Protein AF-A0A6I3CW17-F1 (afdb_monomer_lite)

pLDDT: mean 87.62, std 6.24, range [61.25, 93.5]

Radius of gyration: 11.28 Å; chains: 1; bounding box: 22×21×28 Å

Foldseek 3Di:
DDDPVVLVVCVVVVNKDADADPVPPCVVVCVVVVHPHHDIDD

Secondary structure (DSSP, 8-state):
---HHHHHHHHHTT--EEE--SSSTTHHHHHHTT---SEEE-

Structure (mmCIF, N/CA/C/O backbone):
data_AF-A0A6I3CW17-F1
#
_entry.id   AF-A0A6I3CW17-F1
#
loop_
_atom_site.group_PDB
_atom_site.id
_atom_site.type_symbol
_atom_site.label_atom_id
_atom_site.label_alt_id
_atom_site.label_comp_id
_atom_site.label_asym_id
_atom_site.label_entity_id
_atom_site.label_seq_id
_atom_site.pdbx_PDB_ins_code
_atom_site.Cartn_x
_atom_site.Cartn_y
_atom_site.Cartn_z
_atom_site.occupancy
_atom_site.B_iso_or_equiv
_atom_site.auth_seq_id
_atom_site.auth_comp_id
_atom_site.auth_asym_id
_atom_site.auth_atom_id
_atom_site.pdbx_PDB_model_num
ATOM 1 N N . VAL A 1 1 ? 8.993 2.618 -4.031 1.00 61.25 1 VAL A N 1
ATOM 2 C CA . VAL A 1 1 ? 9.232 2.634 -2.570 1.00 61.25 1 VAL A CA 1
ATOM 3 C C . VAL A 1 1 ? 8.412 3.786 -2.004 1.00 61.25 1 VAL A C 1
ATOM 5 O O . VAL A 1 1 ? 8.394 4.826 -2.651 1.00 61.25 1 VAL A O 1
ATOM 8 N N . ALA A 1 2 ? 7.636 3.583 -0.939 1.00 74.25 2 ALA A N 1
ATOM 9 C CA . ALA A 1 2 ? 6.844 4.654 -0.321 1.00 74.25 2 ALA A CA 1
ATOM 10 C C . ALA A 1 2 ? 7.655 5.357 0.782 1.00 74.25 2 ALA A C 1
ATOM 12 O O . ALA A 1 2 ? 8.626 4.788 1.282 1.00 74.25 2 ALA A O 1
ATOM 13 N N . ASP A 1 3 ? 7.282 6.595 1.106 1.00 88.56 3 ASP A N 1
ATOM 14 C CA . ASP A 1 3 ? 8.007 7.452 2.046 1.00 88.56 3 ASP A CA 1
ATOM 15 C C . ASP A 1 3 ? 7.753 7.069 3.514 1.00 88.56 3 ASP A C 1
ATOM 17 O O . ASP A 1 3 ? 6.650 6.660 3.887 1.00 88.56 3 ASP A O 1
ATOM 21 N N . ALA A 1 4 ? 8.777 7.211 4.357 1.00 86.69 4 ALA A N 1
ATOM 22 C CA . ALA A 1 4 ? 8.714 6.828 5.764 1.00 86.69 4 ALA A CA 1
ATOM 23 C C . ALA A 1 4 ? 7.715 7.674 6.574 1.00 86.69 4 ALA A C 1
ATOM 25 O O . ALA A 1 4 ? 7.069 7.139 7.476 1.00 86.69 4 ALA A O 1
ATOM 26 N N . ALA A 1 5 ? 7.540 8.960 6.245 1.00 89.06 5 ALA A N 1
ATOM 27 C CA . ALA A 1 5 ? 6.594 9.825 6.948 1.00 89.06 5 ALA A CA 1
ATOM 28 C C . ALA A 1 5 ? 5.141 9.421 6.661 1.00 89.06 5 ALA A C 1
ATOM 30 O O . ALA A 1 5 ? 4.307 9.430 7.566 1.00 89.06 5 ALA A O 1
ATOM 31 N N . ALA A 1 6 ? 4.845 8.994 5.429 1.00 87.25 6 ALA A N 1
ATOM 32 C CA . ALA A 1 6 ? 3.522 8.490 5.067 1.00 87.25 6 ALA A CA 1
ATOM 33 C C . ALA A 1 6 ? 3.168 7.212 5.850 1.00 87.25 6 ALA A C 1
ATOM 35 O O . ALA A 1 6 ? 2.064 7.100 6.379 1.00 87.25 6 ALA A O 1
ATOM 36 N N . PHE A 1 7 ? 4.118 6.278 5.989 1.00 88.38 7 PHE A N 1
ATOM 37 C CA . PHE A 1 7 ? 3.920 5.081 6.814 1.00 88.38 7 PHE A CA 1
ATOM 38 C C . PHE A 1 7 ? 3.717 5.412 8.293 1.00 88.38 7 PHE A C 1
ATOM 40 O O . PHE A 1 7 ? 2.831 4.833 8.921 1.00 88.38 7 PHE A O 1
ATOM 47 N N . ALA A 1 8 ? 4.511 6.334 8.847 1.00 88.50 8 ALA A N 1
ATOM 48 C CA . ALA A 1 8 ? 4.373 6.759 10.237 1.00 88.50 8 ALA A CA 1
ATOM 49 C C . ALA A 1 8 ? 2.981 7.351 10.506 1.00 88.50 8 ALA A C 1
ATOM 51 O O . ALA A 1 8 ? 2.303 6.907 11.429 1.00 88.50 8 ALA A O 1
ATOM 52 N N . LEU A 1 9 ? 2.507 8.254 9.638 1.00 91.06 9 LEU A N 1
ATOM 53 C CA . LEU A 1 9 ? 1.186 8.873 9.764 1.00 91.06 9 LEU A CA 1
ATOM 54 C C . LEU A 1 9 ? 0.051 7.842 9.708 1.00 91.06 9 LEU A C 1
ATOM 56 O O . LEU A 1 9 ? -0.879 7.893 10.515 1.00 91.06 9 LEU A O 1
ATOM 60 N N . CYS A 1 10 ? 0.113 6.896 8.768 1.00 90.62 10 CYS A N 1
ATOM 61 C CA . CYS A 1 10 ? -0.895 5.843 8.666 1.00 90.62 10 CYS A CA 1
ATOM 62 C C . CYS A 1 10 ? -0.888 4.929 9.893 1.00 90.62 10 CYS A C 1
ATOM 64 O O . CYS A 1 10 ? -1.956 4.604 10.402 1.00 90.62 10 CYS A O 1
ATOM 66 N N . ARG A 1 11 ? 0.293 4.576 10.409 1.00 87.50 11 ARG A N 1
ATOM 67 C CA . ARG A 1 11 ? 0.431 3.754 11.615 1.00 87.50 11 ARG A CA 1
ATOM 68 C C . ARG A 1 11 ? -0.115 4.459 12.857 1.00 87.50 11 ARG A C 1
ATOM 70 O O . ARG A 1 11 ? -0.846 3.848 13.630 1.00 87.50 11 ARG A O 1
ATOM 77 N N . GLU A 1 12 ? 0.186 5.744 13.032 1.00 92.75 12 GLU A N 1
ATOM 78 C CA . GLU A 1 12 ? -0.346 6.558 14.136 1.00 92.75 12 GLU A CA 1
ATOM 79 C C . GLU A 1 12 ? -1.875 6.646 14.101 1.00 92.75 12 GLU A C 1
ATOM 81 O O . GLU A 1 12 ? -2.528 6.559 15.138 1.00 92.75 12 GLU A O 1
ATOM 86 N N . ASN A 1 13 ? -2.456 6.749 12.904 1.00 92.19 13 ASN A N 1
ATOM 87 C CA . ASN A 1 13 ? -3.906 6.800 12.716 1.00 92.19 13 ASN A CA 1
ATOM 88 C C . ASN A 1 13 ? -4.558 5.412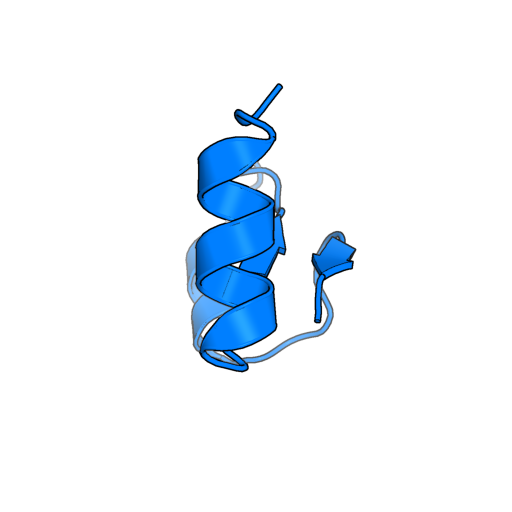 12.598 1.00 92.19 13 ASN A C 1
ATOM 90 O O . ASN A 1 13 ? -5.754 5.328 12.325 1.00 92.19 13 ASN A O 1
ATOM 94 N N . SER A 1 14 ? -3.799 4.325 12.795 1.00 88.31 14 SER A N 1
ATOM 95 C CA . SER A 1 14 ? -4.272 2.940 12.627 1.00 88.31 14 SER A CA 1
ATOM 96 C C . SER A 1 14 ? -4.968 2.696 11.277 1.00 88.31 14 SER A C 1
ATOM 98 O O . SER A 1 14 ? -5.932 1.935 11.182 1.00 88.31 14 SER A O 1
ATOM 100 N N . LEU A 1 15 ? -4.497 3.371 10.226 1.00 88.81 15 LEU A N 1
ATOM 101 C CA . LEU A 1 15 ? -5.004 3.237 8.866 1.00 88.81 15 LEU A CA 1
ATOM 102 C C . LEU A 1 15 ? -4.296 2.058 8.183 1.00 88.81 15 LEU A C 1
ATOM 104 O O . LEU A 1 15 ? -3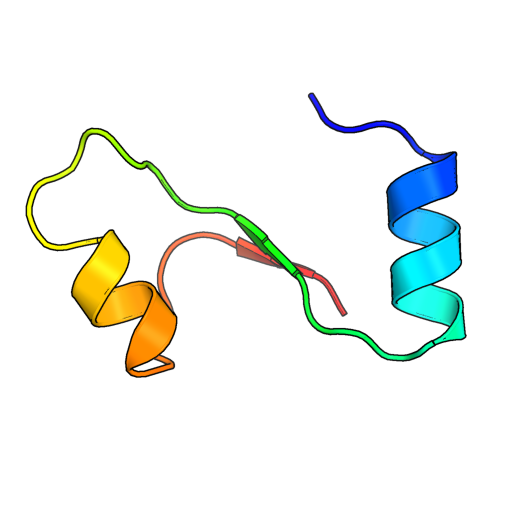.090 2.143 7.938 1.00 88.81 15 LEU A O 1
ATOM 108 N N . PRO A 1 16 ? -5.013 0.972 7.843 1.00 85.88 16 PRO A N 1
ATOM 109 C CA . PRO A 1 16 ? -4.407 -0.179 7.188 1.00 85.88 16 PRO A CA 1
ATOM 110 C C . PRO A 1 16 ? -3.963 0.176 5.764 1.00 85.88 16 PRO A C 1
ATOM 112 O O . PRO A 1 16 ? -4.742 0.710 4.971 1.00 85.88 16 PRO A O 1
ATOM 115 N N . ILE A 1 17 ? -2.717 -0.159 5.421 1.00 89.06 17 ILE A N 1
ATOM 116 C CA . ILE A 1 17 ? -2.163 0.025 4.075 1.00 89.06 17 ILE A CA 1
ATOM 117 C C . ILE A 1 17 ? -2.044 -1.341 3.397 1.00 89.06 17 ILE A C 1
ATOM 119 O O . ILE A 1 17 ? -1.374 -2.239 3.904 1.00 89.06 17 ILE A O 1
ATOM 123 N N . VAL A 1 18 ? -2.647 -1.483 2.214 1.00 89.56 18 VAL A N 1
ATOM 124 C CA . VAL A 1 18 ? -2.545 -2.696 1.387 1.00 89.56 18 VAL A CA 1
ATOM 125 C C . VAL A 1 18 ? -1.649 -2.415 0.186 1.00 89.56 18 VAL A C 1
ATOM 127 O O . VAL A 1 18 ? -1.990 -1.611 -0.682 1.00 89.56 18 VAL A O 1
ATOM 130 N N . VAL A 1 19 ? -0.499 -3.087 0.120 1.00 89.38 19 VAL A N 1
ATOM 131 C CA . VAL A 1 19 ? 0.445 -2.981 -0.998 1.00 89.38 19 VAL A CA 1
ATOM 132 C C . VAL A 1 19 ? 0.266 -4.182 -1.916 1.00 89.38 19 VAL A C 1
ATOM 134 O O . VAL A 1 19 ? 0.560 -5.311 -1.530 1.00 89.38 19 VAL A O 1
ATOM 137 N N . PHE A 1 20 ? -0.185 -3.943 -3.146 1.00 91.69 20 PHE A N 1
ATOM 138 C CA . PHE A 1 20 ? -0.429 -4.987 -4.138 1.00 91.69 20 PHE A CA 1
ATOM 139 C C . PHE A 1 20 ? 0.015 -4.558 -5.541 1.00 91.69 20 PHE A C 1
ATOM 141 O O . PHE A 1 20 ? 0.206 -3.377 -5.826 1.00 91.69 20 PHE A O 1
ATOM 148 N N . ASP A 1 21 ? 0.171 -5.536 -6.434 1.00 91.69 21 ASP A N 1
ATOM 149 C CA . ASP A 1 21 ? 0.485 -5.291 -7.842 1.00 91.69 21 ASP A CA 1
ATOM 150 C C . ASP A 1 21 ? -0.773 -4.878 -8.621 1.00 91.69 21 ASP A C 1
ATOM 152 O O . ASP A 1 21 ? -1.719 -5.662 -8.740 1.00 91.69 21 ASP A O 1
ATOM 156 N N . LEU A 1 22 ? -0.769 -3.660 -9.166 1.00 89.81 22 LEU A N 1
ATOM 157 C CA . LEU A 1 22 ? -1.859 -3.094 -9.962 1.00 89.81 22 LEU A CA 1
ATOM 158 C C . LEU A 1 22 ? -2.011 -3.763 -11.336 1.00 89.81 22 LEU A C 1
ATOM 160 O O . LEU A 1 22 ? -3.122 -3.859 -11.857 1.00 89.81 22 LEU A O 1
ATOM 164 N N . MET A 1 23 ? -0.907 -4.220 -11.930 1.00 93.50 23 MET A N 1
ATOM 165 C CA . MET A 1 23 ? -0.886 -4.743 -13.300 1.00 93.50 23 MET A CA 1
ATOM 166 C C . MET A 1 23 ? -1.476 -6.149 -13.388 1.00 93.50 23 MET A C 1
ATOM 168 O O . MET A 1 23 ? -1.920 -6.590 -14.453 1.00 93.50 23 MET A O 1
ATOM 172 N N . ARG A 1 24 ? -1.531 -6.863 -12.263 1.00 92.00 24 ARG A N 1
ATOM 173 C CA . ARG A 1 24 ? -2.174 -8.168 -12.196 1.00 92.00 24 ARG A CA 1
ATOM 174 C C . ARG A 1 24 ? -3.692 -8.007 -12.248 1.00 92.00 24 ARG A C 1
ATOM 176 O O . ARG A 1 24 ? -4.334 -7.503 -11.325 1.00 92.00 24 ARG A O 1
ATOM 183 N N . LYS A 1 25 ? -4.276 -8.492 -13.344 1.00 92.56 25 LYS A N 1
ATOM 184 C CA . LYS A 1 25 ? -5.720 -8.452 -13.595 1.00 92.56 25 LYS A CA 1
ATOM 185 C C . LYS A 1 25 ? -6.506 -8.991 -12.393 1.00 92.56 25 LYS A C 1
ATOM 187 O O . LYS A 1 25 ? -6.248 -10.091 -11.915 1.00 92.56 25 LYS A O 1
ATOM 192 N N . GLY A 1 26 ? -7.480 -8.206 -11.936 1.00 91.69 26 GLY A N 1
ATOM 193 C CA . GLY A 1 26 ? -8.358 -8.552 -10.817 1.00 91.69 26 GLY A CA 1
ATOM 194 C C . GLY A 1 26 ? -7.854 -8.115 -9.439 1.00 91.69 26 GLY A C 1
ATOM 195 O O . GLY A 1 26 ? -8.657 -8.082 -8.514 1.00 91.69 26 GLY A O 1
ATOM 196 N N . ASN A 1 27 ? -6.590 -7.706 -9.280 1.00 93.00 27 ASN A N 1
ATOM 197 C CA . ASN A 1 27 ? -6.068 -7.344 -7.959 1.00 93.00 27 ASN A CA 1
ATOM 198 C C . ASN A 1 27 ? -6.770 -6.135 -7.326 1.00 93.00 27 ASN A C 1
ATOM 200 O O . ASN A 1 27 ? -6.976 -6.146 -6.122 1.00 93.00 27 ASN A O 1
ATOM 204 N N . ILE A 1 28 ? -7.207 -5.139 -8.104 1.00 91.69 28 ILE A N 1
ATOM 205 C CA . ILE A 1 28 ? -7.959 -3.993 -7.556 1.00 91.69 28 ILE A CA 1
ATOM 206 C C . ILE A 1 28 ? -9.260 -4.464 -6.894 1.00 91.69 28 ILE A C 1
ATOM 208 O O . ILE A 1 28 ? -9.546 -4.098 -5.759 1.00 91.69 28 ILE A O 1
ATOM 212 N N . ALA A 1 29 ? -10.036 -5.305 -7.585 1.00 93.25 29 ALA A N 1
ATOM 213 C CA . ALA A 1 29 ? -11.298 -5.821 -7.056 1.00 93.25 29 ALA A CA 1
ATOM 214 C C . ALA A 1 29 ? -11.070 -6.661 -5.791 1.00 93.25 29 ALA A C 1
ATOM 216 O O . ALA A 1 29 ? -11.789 -6.508 -4.810 1.00 93.25 29 ALA A O 1
ATOM 217 N N . ARG A 1 30 ? -10.022 -7.491 -5.795 1.00 91.75 30 ARG A N 1
ATOM 218 C CA . ARG A 1 30 ? -9.627 -8.321 -4.650 1.00 91.75 30 ARG A CA 1
ATOM 219 C C . ARG A 1 30 ? -9.154 -7.480 -3.456 1.00 91.75 30 ARG A C 1
ATOM 221 O O . ARG A 1 30 ? -9.512 -7.794 -2.327 1.00 91.75 30 ARG A O 1
ATOM 228 N N . ALA A 1 31 ? -8.423 -6.386 -3.700 1.00 91.31 31 ALA A N 1
ATOM 229 C CA . ALA A 1 31 ? -7.990 -5.446 -2.661 1.00 91.31 31 ALA A CA 1
ATOM 230 C C . ALA A 1 31 ? -9.190 -4.813 -1.948 1.00 91.31 31 ALA A C 1
ATOM 232 O O . ALA A 1 31 ? -9.255 -4.799 -0.723 1.00 91.31 31 ALA A O 1
ATOM 233 N N . VAL A 1 32 ? -10.161 -4.318 -2.723 1.00 89.75 32 VAL A N 1
ATOM 234 C CA . VAL A 1 32 ? -11.372 -3.673 -2.190 1.00 89.75 32 VAL A CA 1
ATOM 235 C C . VAL A 1 32 ? -12.287 -4.684 -1.493 1.00 89.75 32 VAL A C 1
ATOM 237 O O . VAL A 1 32 ? -12.948 -4.338 -0.519 1.00 89.75 32 VAL A O 1
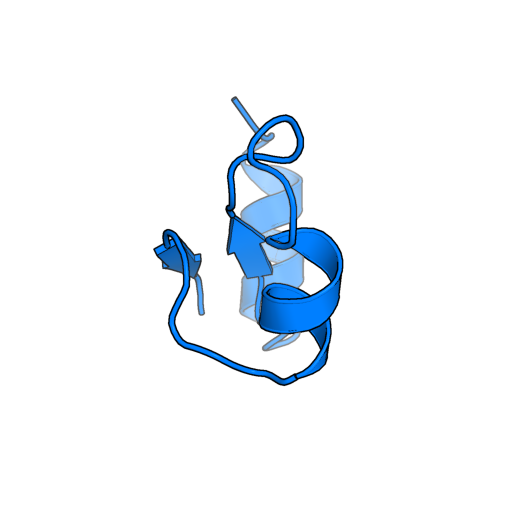ATOM 240 N N . ALA A 1 33 ? -12.295 -5.941 -1.942 1.00 91.81 33 ALA A N 1
ATOM 241 C CA . ALA A 1 33 ? -13.007 -7.030 -1.276 1.00 91.81 33 ALA A CA 1
ATOM 242 C C . ALA A 1 33 ? -12.376 -7.455 0.068 1.00 91.81 33 ALA A C 1
ATOM 244 O O . ALA A 1 33 ? -12.952 -8.285 0.767 1.00 91.81 33 ALA A O 1
ATOM 245 N N . GLY A 1 34 ? -11.206 -6.915 0.435 1.00 86.94 34 GLY A N 1
ATOM 246 C CA . GLY A 1 34 ? -10.493 -7.293 1.657 1.00 86.94 34 GLY A CA 1
ATOM 247 C C . GLY A 1 34 ? -9.828 -8.668 1.576 1.00 86.94 34 GLY A C 1
ATOM 248 O O . GLY A 1 34 ? -9.501 -9.256 2.607 1.00 86.94 34 GLY A O 1
ATOM 249 N N . GLU A 1 3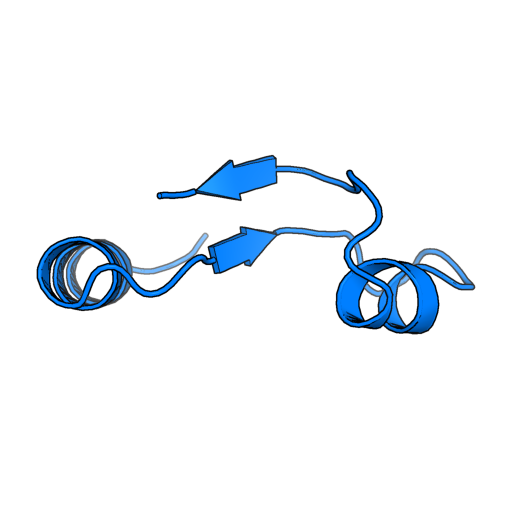5 ? -9.625 -9.206 0.369 1.00 88.44 35 GLU A N 1
ATOM 250 C CA . GLU A 1 35 ? -8.842 -10.427 0.209 1.00 88.44 35 GLU A CA 1
ATOM 251 C C . GLU A 1 35 ? -7.387 -10.182 0.611 1.00 88.44 35 GLU A C 1
ATOM 253 O O . GLU A 1 35 ? -6.817 -9.121 0.349 1.00 88.44 35 GLU A O 1
ATOM 258 N N . ASN A 1 36 ? -6.755 -11.201 1.194 1.00 79.69 36 ASN A N 1
ATOM 259 C CA . ASN A 1 36 ? -5.352 -11.125 1.577 1.00 79.69 36 ASN A CA 1
ATOM 260 C C . ASN A 1 36 ? -4.458 -11.219 0.328 1.00 79.69 36 ASN A C 1
ATOM 262 O O . ASN A 1 36 ? -4.023 -12.300 -0.080 1.00 79.69 36 ASN A O 1
ATOM 266 N N . ILE A 1 37 ? -4.257 -10.075 -0.326 1.00 87.56 37 ILE A N 1
ATOM 267 C CA . ILE A 1 37 ? -3.393 -9.923 -1.491 1.00 87.56 37 ILE A CA 1
ATOM 268 C C . ILE A 1 37 ? -2.218 -9.001 -1.167 1.00 87.56 37 ILE A C 1
ATOM 270 O O . ILE A 1 37 ? -2.384 -7.931 -0.589 1.00 87.56 37 ILE A O 1
ATOM 274 N N . GLY A 1 38 ? -1.019 -9.403 -1.591 1.00 84.69 38 GLY A N 1
ATOM 275 C CA . GLY A 1 38 ? 0.188 -8.615 -1.356 1.00 84.69 38 GLY A CA 1
ATOM 276 C C . GLY A 1 38 ? 0.562 -8.537 0.126 1.00 84.69 38 GLY A C 1
ATOM 277 O O . GLY A 1 38 ? 0.541 -9.555 0.815 1.00 84.69 38 GLY A O 1
ATOM 278 N N . THR A 1 39 ? 0.938 -7.343 0.588 1.00 84.75 39 THR A N 1
ATOM 279 C CA . THR A 1 39 ? 1.405 -7.101 1.960 1.00 84.75 39 THR A CA 1
ATOM 280 C C . THR A 1 39 ? 0.489 -6.111 2.663 1.00 84.75 39 THR A C 1
ATOM 282 O O . THR A 1 39 ? 0.275 -5.002 2.170 1.00 84.75 39 THR A O 1
ATOM 285 N N . ILE A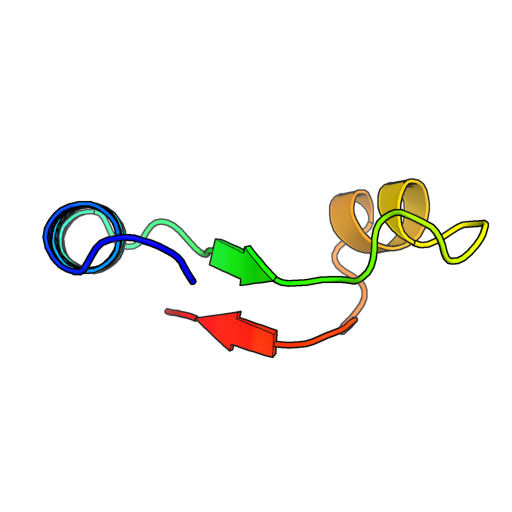 1 40 ? -0.009 -6.500 3.835 1.00 80.25 40 ILE A N 1
ATOM 286 C CA . ILE A 1 40 ? -0.768 -5.627 4.731 1.00 80.25 40 ILE A CA 1
ATOM 287 C C . ILE A 1 40 ? 0.212 -5.016 5.732 1.00 80.25 40 ILE A C 1
ATOM 289 O O . ILE A 1 40 ? 0.962 -5.740 6.387 1.00 80.25 40 ILE A O 1
ATOM 293 N N . VAL A 1 41 ? 0.212 -3.689 5.830 1.00 80.31 41 VAL A N 1
ATOM 294 C CA . VAL A 1 41 ? 0.979 -2.933 6.824 1.00 80.31 41 VAL A CA 1
ATOM 295 C C . VAL A 1 41 ? -0.009 -2.258 7.769 1.00 80.31 41 VAL A C 1
ATOM 297 O O . VAL A 1 41 ? -0.929 -1.567 7.325 1.00 80.31 41 VAL A O 1
ATOM 300 N N . SER A 1 42 ? 0.189 -2.489 9.064 1.00 72.75 42 SER A N 1
ATOM 301 C CA . SER A 1 42 ? -0.639 -2.018 10.178 1.00 72.75 42 SER A CA 1
ATOM 302 C C . SER A 1 42 ? 0.243 -1.514 11.309 1.00 72.75 42 SER A C 1
ATOM 304 O O . SER A 1 42 ? 1.250 -2.210 11.587 1.00 72.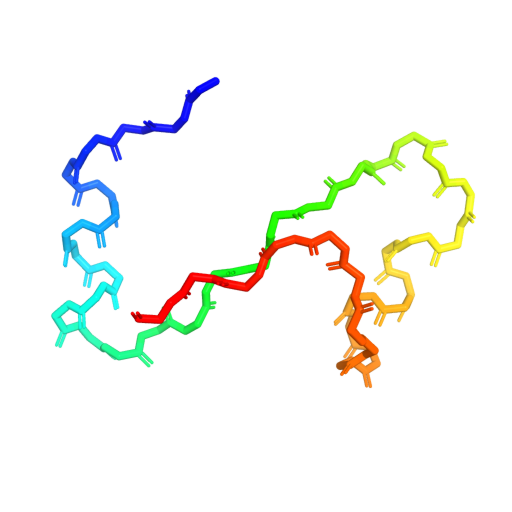75 42 SER A O 1
#

Sequence (42 aa):
VADAAAFALCRENSLPIVVFDLMRKGNIARAVAGENIGTIVS